Protein AF-F1LEY0-F1 (afdb_monomer_lite)

Structure (mmCIF, N/CA/C/O backbone):
data_AF-F1LEY0-F1
#
_entry.id   AF-F1LEY0-F1
#
loop_
_atom_site.group_PDB
_atom_site.id
_atom_site.type_symbol
_atom_site.label_atom_id
_atom_site.label_alt_id
_atom_site.label_comp_id
_atom_site.label_asym_id
_atom_site.label_entity_id
_atom_site.label_seq_id
_atom_site.pdbx_PDB_ins_code
_atom_site.Cartn_x
_atom_site.Cartn_y
_atom_site.Cartn_z
_atom_site.occupancy
_atom_site.B_iso_or_equiv
_atom_site.auth_seq_id
_atom_site.auth_comp_id
_atom_site.auth_asym_id
_atom_site.auth_atom_id
_atom_site.pdbx_PDB_model_num
ATOM 1 N N . MET A 1 1 ? -11.808 3.894 -18.380 1.00 56.34 1 MET A N 1
ATOM 2 C CA . MET A 1 1 ? -11.807 4.168 -16.929 1.00 56.34 1 MET A CA 1
ATOM 3 C C . MET A 1 1 ? -10.361 4.374 -16.513 1.00 56.34 1 MET A C 1
ATOM 5 O O . MET A 1 1 ? -9.537 3.644 -17.050 1.00 56.34 1 MET A O 1
ATOM 9 N N . PRO A 1 2 ? -10.050 5.350 -15.644 1.00 70.81 2 PRO A N 1
ATOM 10 C CA . PRO A 1 2 ? -8.670 5.686 -15.261 1.00 70.81 2 PRO A CA 1
ATOM 11 C C . PRO A 1 2 ? -7.877 4.495 -14.696 1.00 70.81 2 PRO A C 1
ATOM 13 O O . PRO A 1 2 ? -6.674 4.422 -14.877 1.00 70.81 2 PRO A O 1
ATOM 16 N N . SER A 1 3 ? -8.557 3.496 -14.124 1.00 76.06 3 SER A N 1
ATOM 17 C CA . SER A 1 3 ? -7.942 2.286 -13.556 1.00 76.06 3 SER A CA 1
ATOM 18 C C . SER A 1 3 ? -7.203 1.370 -14.541 1.00 76.06 3 SER A C 1
ATOM 20 O O . SER A 1 3 ? -6.528 0.461 -14.093 1.00 76.06 3 SER A O 1
ATOM 22 N N . PHE A 1 4 ? -7.368 1.541 -15.857 1.00 83.62 4 PHE A N 1
ATOM 23 C CA . PHE A 1 4 ? -6.616 0.779 -16.873 1.00 83.62 4 PHE A CA 1
ATOM 24 C C . PHE A 1 4 ? -5.612 1.652 -17.632 1.00 83.62 4 PHE A C 1
ATOM 26 O O . PHE A 1 4 ? -4.947 1.176 -18.551 1.00 83.62 4 PHE A O 1
ATOM 33 N N . ASP A 1 5 ? -5.544 2.944 -17.308 1.00 88.25 5 ASP A N 1
ATOM 34 C CA . ASP A 1 5 ? -4.558 3.840 -17.889 1.00 88.25 5 ASP A CA 1
ATOM 35 C C . ASP A 1 5 ? -3.333 3.885 -16.980 1.00 88.25 5 ASP A C 1
ATOM 37 O O . ASP A 1 5 ? -3.289 4.641 -16.014 1.00 88.25 5 ASP A O 1
ATOM 41 N N . VAL A 1 6 ? -2.305 3.113 -17.333 1.00 85.75 6 VAL A N 1
ATOM 42 C CA . VAL A 1 6 ? -1.018 3.100 -16.614 1.00 85.75 6 VAL A CA 1
ATOM 43 C C . VAL A 1 6 ? -0.318 4.467 -16.610 1.00 85.75 6 VAL A C 1
ATOM 45 O O . VAL A 1 6 ? 0.665 4.670 -15.899 1.00 85.75 6 VAL A O 1
ATOM 48 N N . ASN A 1 7 ? -0.797 5.441 -17.395 1.00 90.44 7 ASN A N 1
ATOM 49 C CA . ASN A 1 7 ? -0.306 6.812 -17.319 1.00 90.44 7 ASN A CA 1
ATOM 50 C C . ASN A 1 7 ? -0.860 7.606 -16.145 1.00 90.44 7 ASN A C 1
ATOM 52 O O . ASN A 1 7 ? -0.236 8.608 -15.779 1.00 90.44 7 ASN A O 1
ATOM 56 N N . ASP A 1 8 ? -1.982 7.176 -15.580 1.00 91.62 8 ASP A N 1
ATOM 57 C CA . ASP A 1 8 ? -2.607 7.786 -14.421 1.00 91.62 8 ASP A CA 1
ATOM 58 C C . ASP A 1 8 ? -2.076 7.151 -13.137 1.00 91.62 8 ASP A C 1
ATOM 60 O O . ASP A 1 8 ? -2.451 6.044 -12.766 1.00 91.62 8 ASP A O 1
ATOM 64 N N . LEU A 1 9 ? -1.203 7.872 -12.439 1.00 91.00 9 LEU A N 1
ATOM 65 C CA . LEU A 1 9 ? -0.613 7.391 -11.190 1.00 91.00 9 LEU A CA 1
ATOM 66 C C . LEU A 1 9 ? -1.385 7.813 -9.936 1.00 91.00 9 LEU A C 1
ATOM 68 O O . LEU A 1 9 ? -0.959 7.460 -8.837 1.00 91.00 9 LEU A O 1
ATOM 72 N N . ASN A 1 10 ? -2.437 8.632 -10.059 1.00 92.75 10 ASN A N 1
ATOM 73 C CA . ASN A 1 10 ? -2.987 9.331 -8.894 1.00 92.75 10 ASN A CA 1
ATOM 74 C C . ASN A 1 10 ? -4.512 9.308 -8.804 1.00 92.75 10 ASN A C 1
ATOM 76 O O . ASN A 1 10 ? -5.011 9.191 -7.696 1.00 92.75 10 ASN A O 1
ATOM 80 N N . SER A 1 11 ? -5.275 9.389 -9.898 1.00 93.25 11 SER A N 1
ATOM 81 C CA . SER A 1 11 ? -6.707 9.726 -9.775 1.00 93.25 11 SER A CA 1
ATOM 82 C C . SER A 1 11 ? -7.521 8.676 -9.010 1.00 93.25 11 SER A C 1
ATOM 84 O O . SER A 1 11 ? -8.464 9.024 -8.299 1.00 93.25 11 SER A O 1
ATOM 86 N N . VAL A 1 12 ? -7.170 7.392 -9.147 1.00 90.31 12 VAL A N 1
ATOM 87 C CA . VAL A 1 12 ? -7.802 6.304 -8.377 1.00 90.31 12 VAL A CA 1
ATOM 88 C C . VAL A 1 12 ? -7.428 6.405 -6.899 1.00 90.31 12 VAL A C 1
ATOM 90 O O . VAL A 1 12 ? -8.304 6.339 -6.039 1.00 90.31 12 VAL A O 1
ATOM 93 N N . ASP A 1 13 ? -6.149 6.626 -6.613 1.00 93.81 13 ASP A N 1
ATOM 94 C CA . ASP A 1 13 ? -5.632 6.738 -5.251 1.00 93.81 13 ASP A CA 1
ATOM 95 C C . ASP A 1 13 ? -6.213 7.980 -4.548 1.00 93.81 13 ASP A C 1
ATOM 97 O O . ASP A 1 13 ? -6.671 7.886 -3.412 1.00 93.81 13 ASP A O 1
ATOM 101 N N . ASP A 1 14 ? -6.317 9.114 -5.244 1.00 94.69 14 ASP A N 1
ATOM 102 C CA . ASP A 1 14 ? -6.914 10.359 -4.746 1.00 94.69 14 ASP A CA 1
ATOM 103 C C . ASP A 1 14 ? -8.399 10.186 -4.398 1.00 94.69 14 ASP A C 1
ATOM 105 O O . ASP A 1 14 ? -8.874 10.696 -3.380 1.00 94.69 14 ASP A O 1
ATOM 109 N N . MET A 1 15 ? -9.139 9.421 -5.206 1.00 93.69 15 MET A N 1
ATOM 110 C CA . MET A 1 15 ? -10.531 9.078 -4.910 1.00 93.69 15 MET A CA 1
ATOM 111 C C . MET A 1 15 ? -10.637 8.250 -3.624 1.00 93.69 15 MET A C 1
ATOM 113 O O . MET A 1 15 ? -11.548 8.485 -2.831 1.00 93.69 15 MET A O 1
ATOM 117 N N . ILE A 1 16 ? -9.716 7.312 -3.392 1.00 94.69 16 ILE A N 1
ATOM 118 C CA . ILE A 1 16 ? -9.689 6.512 -2.161 1.00 94.69 16 ILE A CA 1
ATOM 119 C C . ILE A 1 16 ? -9.380 7.404 -0.959 1.00 94.69 16 ILE A C 1
ATOM 121 O O . ILE A 1 16 ? -10.114 7.359 0.026 1.00 94.69 16 ILE A O 1
ATOM 125 N N . ILE A 1 17 ? -8.357 8.261 -1.046 1.00 94.25 17 ILE A N 1
ATOM 126 C CA . ILE A 1 17 ? -7.994 9.214 0.018 1.00 94.25 17 ILE A CA 1
ATOM 127 C C . ILE A 1 17 ? -9.188 10.092 0.398 1.00 94.25 17 ILE A C 1
ATOM 129 O O . ILE A 1 17 ? -9.424 10.330 1.582 1.00 94.25 17 ILE A O 1
ATOM 133 N N . GLY A 1 18 ? -9.956 10.541 -0.598 1.00 95.75 18 GLY A N 1
ATOM 134 C CA . GLY A 1 18 ? -11.133 11.382 -0.394 1.00 95.75 18 GLY A CA 1
ATOM 135 C C . GLY A 1 18 ? -12.233 10.747 0.463 1.00 95.75 18 GLY A C 1
ATOM 136 O O . GLY A 1 18 ? -13.057 11.486 0.991 1.00 95.75 18 GLY A O 1
ATOM 137 N N . HIS A 1 19 ? -12.236 9.419 0.630 1.00 95.06 19 HIS A N 1
ATOM 138 C CA . HIS A 1 19 ? -13.266 8.691 1.380 1.00 95.06 19 HIS A CA 1
ATOM 139 C C . HIS A 1 19 ? -12.711 7.904 2.577 1.00 95.06 19 HIS A C 1
ATOM 141 O O . HIS A 1 19 ? -13.397 7.762 3.586 1.00 95.06 19 HIS A O 1
ATOM 147 N N . ILE A 1 20 ? -11.472 7.402 2.512 1.00 94.94 20 ILE A N 1
ATOM 148 C CA . ILE A 1 20 ? -10.958 6.412 3.472 1.00 94.94 20 ILE A CA 1
ATOM 149 C C . ILE A 1 20 ? -10.961 6.912 4.920 1.00 94.94 20 ILE A C 1
ATOM 151 O O . ILE A 1 20 ? -11.286 6.153 5.825 1.00 94.94 20 ILE A O 1
ATOM 155 N N . PHE A 1 21 ? -10.655 8.189 5.156 1.00 93.75 21 PHE A N 1
ATOM 156 C CA . PHE A 1 21 ? -10.637 8.751 6.508 1.00 93.75 21 PHE A CA 1
ATOM 157 C C . PHE A 1 21 ? -12.041 8.931 7.097 1.00 93.75 21 PHE A C 1
ATOM 159 O O . PHE A 1 21 ? -12.217 8.776 8.305 1.00 93.75 21 PHE A O 1
ATOM 166 N N . GLU A 1 22 ? -13.041 9.221 6.260 1.00 94.75 22 GLU A N 1
ATOM 167 C CA . GLU A 1 22 ? -14.439 9.237 6.694 1.00 94.75 22 GLU A CA 1
ATOM 168 C C . GLU A 1 22 ? -14.886 7.817 7.047 1.00 94.75 22 GLU A C 1
ATOM 170 O O . GLU A 1 22 ? -15.393 7.599 8.146 1.00 94.75 22 GLU A O 1
ATOM 175 N N . GLU A 1 23 ? -14.620 6.839 6.180 1.00 94.38 23 GLU A N 1
ATOM 176 C CA . GLU A 1 23 ? -14.994 5.439 6.406 1.00 94.38 23 GLU A CA 1
ATOM 177 C C . GLU A 1 23 ? -14.320 4.843 7.650 1.00 94.38 23 GLU A C 1
ATOM 179 O O . GLU A 1 23 ? -14.974 4.172 8.447 1.00 94.38 23 GLU A O 1
ATOM 184 N N . LEU A 1 24 ? -13.042 5.157 7.894 1.00 92.81 24 LEU A N 1
ATOM 185 C CA . LEU A 1 24 ? -12.323 4.738 9.104 1.00 92.81 24 LEU A CA 1
ATOM 186 C C . LEU A 1 24 ? -12.917 5.317 10.398 1.00 92.81 24 LEU A C 1
ATOM 188 O O . LEU A 1 24 ? -12.712 4.743 11.464 1.00 92.81 24 LEU A O 1
ATOM 192 N N . SER A 1 25 ? -13.651 6.432 10.329 1.00 91.31 25 SER A N 1
ATOM 193 C CA . SER A 1 25 ? -14.340 7.011 11.492 1.00 91.31 25 SER A CA 1
ATOM 194 C C . SER A 1 25 ? -15.684 6.342 11.805 1.00 91.31 25 SER A C 1
ATOM 196 O O . SER A 1 25 ? -16.266 6.572 12.871 1.00 91.31 25 SER A O 1
ATOM 198 N N . ARG A 1 26 ? -16.190 5.515 10.885 1.00 91.12 26 ARG A N 1
ATOM 199 C CA . ARG A 1 26 ? -17.438 4.770 11.041 1.00 91.12 26 ARG A CA 1
ATOM 200 C C . ARG A 1 26 ? -17.164 3.403 11.662 1.00 91.12 26 ARG A C 1
ATOM 202 O O . ARG A 1 26 ? -16.091 2.835 11.510 1.00 91.12 26 ARG A O 1
ATOM 209 N N . SER A 1 27 ? -18.166 2.859 12.344 1.00 88.06 27 SER A N 1
ATOM 210 C CA . SER A 1 27 ? -18.118 1.538 12.991 1.00 88.06 27 SER A CA 1
ATOM 211 C C . SER A 1 27 ? -19.153 0.558 12.427 1.00 88.06 27 SER A C 1
ATOM 213 O O . SER A 1 27 ? -19.502 -0.432 13.069 1.00 88.06 27 SER A O 1
ATOM 215 N N . ASP A 1 28 ? -19.679 0.843 11.233 1.00 93.44 28 ASP A N 1
ATOM 216 C CA . ASP A 1 28 ? -20.704 0.047 10.555 1.00 93.44 28 ASP A CA 1
ATOM 217 C C . ASP A 1 28 ? -20.136 -1.008 9.592 1.00 93.44 28 ASP A C 1
ATOM 219 O O . ASP A 1 28 ? -20.899 -1.779 9.009 1.00 93.44 28 ASP A O 1
ATOM 223 N N . TRP A 1 29 ? -18.810 -1.098 9.470 1.00 93.69 29 TRP A N 1
ATOM 224 C CA . TRP A 1 29 ? -18.120 -2.146 8.725 1.00 93.69 29 TRP A CA 1
ATOM 225 C C . TRP A 1 29 ? -17.497 -3.194 9.656 1.00 93.69 29 TRP A C 1
ATOM 227 O O . TRP A 1 29 ? -17.049 -2.914 10.765 1.00 93.69 29 TRP A O 1
ATOM 237 N N . ASN A 1 30 ? -17.445 -4.440 9.180 1.00 92.81 30 ASN A N 1
ATOM 238 C CA . ASN A 1 30 ? -16.611 -5.490 9.779 1.00 92.81 30 ASN A CA 1
ATOM 239 C C . ASN A 1 30 ? -15.292 -5.678 9.022 1.00 92.81 30 ASN A C 1
ATOM 241 O O . ASN A 1 30 ? -14.321 -6.166 9.593 1.00 92.81 30 ASN A O 1
ATOM 245 N N . VAL A 1 31 ? -15.274 -5.304 7.740 1.00 94.00 31 VAL A N 1
ATOM 246 C CA . VAL A 1 31 ? -14.108 -5.332 6.857 1.00 94.00 31 VAL A CA 1
ATOM 247 C C . VAL A 1 31 ? -14.195 -4.117 5.936 1.00 94.00 31 VAL A C 1
ATOM 249 O O . VAL A 1 31 ? -15.222 -3.918 5.289 1.00 94.00 31 VAL A O 1
ATOM 252 N N . LEU A 1 32 ? -13.115 -3.343 5.862 1.00 94.62 32 LEU A N 1
ATOM 253 C CA . LEU A 1 32 ? -12.932 -2.240 4.921 1.00 94.62 32 LEU A CA 1
ATOM 254 C C . LEU A 1 32 ? -11.729 -2.569 4.026 1.00 94.62 32 LEU A C 1
ATOM 256 O O . LEU A 1 32 ? -10.666 -2.918 4.536 1.00 94.62 32 LEU A O 1
ATOM 260 N N . ILE A 1 33 ? -11.900 -2.490 2.704 1.00 95.81 33 ILE A N 1
ATOM 261 C CA . ILE A 1 33 ? -10.845 -2.778 1.720 1.00 95.81 33 ILE A CA 1
ATOM 262 C C . ILE A 1 33 ? -10.611 -1.527 0.878 1.00 95.81 33 ILE A C 1
ATOM 264 O O . ILE A 1 33 ? -11.534 -1.028 0.237 1.00 95.81 33 ILE A O 1
ATOM 268 N N . ALA A 1 34 ? -9.366 -1.059 0.857 1.00 95.38 34 ALA A N 1
ATOM 269 C CA . ALA A 1 34 ? -8.893 0.012 -0.009 1.00 95.38 34 ALA A CA 1
ATOM 270 C C . ALA A 1 34 ? -7.785 -0.540 -0.912 1.00 95.38 34 ALA A C 1
ATOM 272 O O . ALA A 1 34 ? -6.809 -1.101 -0.417 1.00 95.38 34 ALA A O 1
ATOM 273 N N . HIS A 1 35 ? -7.951 -0.410 -2.227 1.00 94.88 35 HIS A N 1
ATOM 274 C CA . HIS A 1 35 ? -7.042 -0.982 -3.220 1.00 94.88 35 HIS A CA 1
ATOM 275 C C . HIS A 1 35 ? -6.443 0.133 -4.079 1.00 94.88 35 HIS A C 1
ATOM 277 O O . HIS A 1 35 ? -7.142 0.729 -4.895 1.00 94.88 35 HIS A O 1
ATOM 283 N N . PHE A 1 36 ? -5.164 0.425 -3.853 1.00 94.50 36 PHE A N 1
ATOM 284 C CA . PHE A 1 36 ? -4.416 1.489 -4.522 1.00 94.50 36 PHE A CA 1
ATOM 285 C C . PHE A 1 36 ? -3.751 0.953 -5.793 1.00 94.50 36 PHE A C 1
ATOM 287 O O . PHE A 1 36 ? -3.196 -0.141 -5.770 1.00 94.50 36 PHE A O 1
ATOM 294 N N . LEU A 1 37 ? -3.769 1.734 -6.875 1.00 93.69 37 LEU A N 1
ATOM 295 C CA . LEU A 1 37 ? -3.210 1.344 -8.180 1.00 93.69 37 LEU A CA 1
ATOM 296 C C . LEU A 1 37 ? -1.952 2.131 -8.557 1.00 93.69 37 LEU A C 1
ATOM 298 O O . LEU A 1 37 ? -1.197 1.709 -9.431 1.00 93.69 37 LEU A O 1
ATOM 302 N N . GLY A 1 38 ? -1.684 3.271 -7.912 1.00 93.12 38 GLY A N 1
ATOM 303 C CA . GLY A 1 38 ? -0.611 4.171 -8.339 1.00 93.12 38 GLY A CA 1
ATOM 304 C C . GLY A 1 38 ? 0.794 3.557 -8.298 1.00 93.12 38 GLY A C 1
ATOM 305 O O . GLY A 1 38 ? 1.654 3.968 -9.074 1.00 93.12 38 GLY A O 1
ATOM 306 N N . VAL A 1 39 ? 1.040 2.581 -7.416 1.00 95.06 39 VAL A N 1
ATOM 307 C CA . VAL A 1 39 ? 2.318 1.844 -7.352 1.00 95.06 39 VAL A CA 1
ATOM 308 C C . VAL A 1 39 ? 2.461 0.896 -8.543 1.00 95.06 39 VAL A C 1
ATOM 310 O O . VAL A 1 39 ? 3.482 0.945 -9.224 1.00 95.06 39 VAL A O 1
ATOM 313 N N . ASP A 1 40 ? 1.432 0.100 -8.839 1.00 93.69 40 ASP A N 1
ATOM 314 C CA . ASP A 1 40 ? 1.418 -0.814 -9.987 1.00 93.69 40 ASP A CA 1
ATOM 315 C C . ASP A 1 40 ? 1.602 -0.058 -11.312 1.00 93.69 40 ASP A C 1
ATOM 317 O O . ASP A 1 40 ? 2.540 -0.309 -12.073 1.00 93.69 40 ASP A O 1
ATOM 321 N N . HIS A 1 41 ? 0.793 0.983 -11.525 1.00 94.44 41 HIS A N 1
ATOM 322 C CA . HIS A 1 41 ? 0.888 1.821 -12.717 1.00 94.44 41 HIS A CA 1
ATOM 323 C C . HIS A 1 41 ? 2.273 2.475 -12.857 1.00 94.44 41 HIS A C 1
ATOM 325 O O . HIS A 1 41 ? 2.809 2.579 -13.963 1.00 94.44 41 HIS A O 1
ATOM 331 N N . CYS A 1 42 ? 2.892 2.894 -11.744 1.00 94.50 42 CYS A N 1
ATOM 332 C CA . CYS A 1 42 ? 4.250 3.436 -11.762 1.00 94.50 42 CYS A CA 1
ATOM 333 C C . CYS A 1 42 ? 5.272 2.373 -12.178 1.00 94.50 42 CYS A C 1
ATOM 335 O O . CYS A 1 42 ? 6.192 2.676 -12.940 1.00 94.50 42 CYS A O 1
ATOM 337 N N . GLY A 1 43 ? 5.091 1.137 -11.711 1.00 94.62 43 GLY A N 1
ATOM 338 C CA . GLY A 1 43 ? 5.878 -0.024 -12.103 1.00 94.6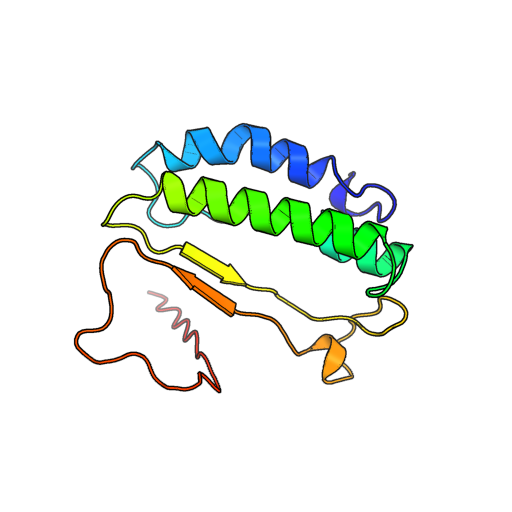2 43 GLY A CA 1
ATOM 339 C C . GLY A 1 43 ? 5.840 -0.264 -13.605 1.00 94.62 43 GLY A C 1
ATOM 340 O O . GLY A 1 43 ? 6.884 -0.237 -14.251 1.00 94.62 43 GLY A O 1
ATOM 341 N N . HIS A 1 44 ? 4.644 -0.387 -14.177 1.00 93.81 44 HIS A N 1
ATOM 342 C CA . HIS A 1 44 ? 4.458 -0.560 -15.620 1.00 93.81 44 HIS A CA 1
ATOM 343 C C . HIS A 1 44 ? 5.031 0.592 -16.453 1.00 93.81 44 HIS A C 1
ATOM 345 O O . HIS A 1 44 ? 5.593 0.377 -17.527 1.00 93.81 44 HIS A O 1
ATOM 351 N N . LYS A 1 45 ? 4.865 1.835 -15.988 1.00 94.06 45 LYS A N 1
ATOM 352 C CA . LYS A 1 45 ? 5.242 3.025 -16.758 1.00 94.06 45 LYS A CA 1
ATOM 353 C C . LYS A 1 45 ? 6.733 3.338 -16.709 1.00 94.06 45 LYS A C 1
ATOM 355 O O . LYS A 1 45 ? 7.300 3.748 -17.722 1.00 94.06 45 LYS A O 1
ATOM 360 N N . TYR A 1 46 ? 7.339 3.225 -15.532 1.00 94.75 46 TYR A N 1
ATOM 361 C CA . TYR A 1 46 ? 8.695 3.708 -15.267 1.00 94.75 46 TYR A CA 1
ATOM 362 C C . TYR A 1 46 ? 9.664 2.616 -14.801 1.00 94.75 46 TYR A C 1
ATOM 364 O O . TYR A 1 46 ? 10.876 2.807 -14.900 1.00 94.75 46 TYR A O 1
ATOM 372 N N . GLY A 1 47 ? 9.154 1.490 -14.306 1.00 93.94 47 GLY A N 1
ATOM 373 C CA . GLY A 1 47 ? 9.932 0.451 -13.640 1.00 93.94 47 GLY A CA 1
ATOM 374 C C . GLY A 1 47 ? 10.133 0.714 -12.137 1.00 93.94 47 GLY A C 1
ATOM 375 O O . GLY A 1 47 ? 10.033 1.855 -11.668 1.00 93.94 47 GLY A O 1
ATOM 376 N N . PRO A 1 48 ? 10.460 -0.333 -11.357 1.00 90.81 48 PRO A N 1
ATOM 377 C CA . PRO A 1 48 ? 10.543 -0.264 -9.894 1.00 90.81 48 PRO A CA 1
ATOM 378 C C . PRO A 1 48 ? 11.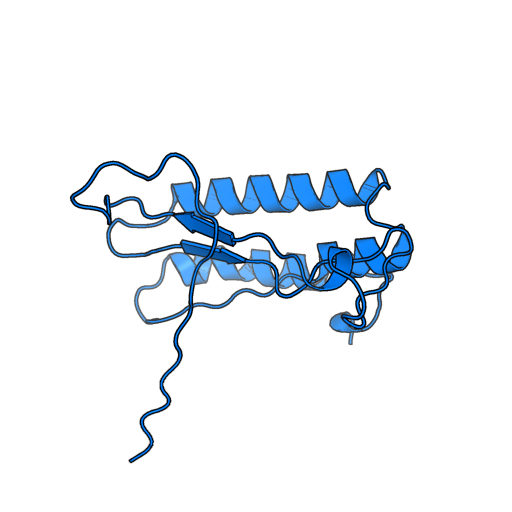700 0.598 -9.365 1.00 90.81 48 PRO A C 1
ATOM 380 O O . PRO A 1 48 ? 11.653 1.063 -8.231 1.00 90.81 48 PRO A O 1
ATOM 383 N N . ASN A 1 49 ? 12.736 0.842 -10.173 1.00 93.12 49 ASN A N 1
ATOM 384 C CA . ASN A 1 49 ? 13.933 1.584 -9.756 1.00 93.12 49 ASN A CA 1
ATOM 385 C C . ASN A 1 49 ? 13.893 3.083 -10.112 1.00 93.12 49 ASN A C 1
ATOM 387 O O . ASN A 1 49 ? 14.894 3.782 -9.958 1.00 93.12 49 ASN A O 1
ATOM 391 N N . HIS A 1 50 ? 12.767 3.585 -10.625 1.00 96.19 50 HIS A N 1
ATOM 392 C CA . HIS A 1 50 ? 12.622 4.985 -11.020 1.00 96.19 50 HIS A CA 1
ATOM 393 C C . HIS A 1 50 ? 12.300 5.897 -9.821 1.00 96.19 50 HIS A C 1
ATOM 395 O O . HIS A 1 50 ? 11.629 5.482 -8.879 1.00 96.19 50 HIS A O 1
ATOM 401 N N . GLU A 1 51 ? 12.704 7.171 -9.868 1.00 97.06 51 GLU A N 1
ATOM 402 C CA . GLU A 1 51 ? 12.451 8.141 -8.782 1.00 97.06 51 GLU A CA 1
ATOM 403 C C . GLU A 1 51 ? 10.951 8.324 -8.479 1.00 97.06 51 GLU A C 1
ATOM 405 O O . GLU A 1 51 ? 10.558 8.484 -7.324 1.00 97.06 51 GLU A O 1
ATOM 410 N N . GLU A 1 52 ? 10.095 8.220 -9.501 1.00 95.31 52 GLU A N 1
ATOM 411 C CA . GLU A 1 52 ? 8.634 8.222 -9.315 1.00 95.31 52 GLU A CA 1
ATOM 412 C C . GLU A 1 52 ? 8.142 7.047 -8.462 1.00 95.31 52 GLU A C 1
ATOM 414 O O . GLU A 1 52 ? 7.227 7.240 -7.664 1.00 95.31 52 GLU A O 1
ATOM 419 N N . MET A 1 53 ? 8.768 5.866 -8.552 1.00 94.88 53 MET A N 1
ATOM 420 C CA . MET A 1 53 ? 8.413 4.733 -7.692 1.00 94.88 53 MET A CA 1
ATOM 421 C C . MET A 1 53 ? 8.719 5.067 -6.233 1.00 94.88 53 MET A C 1
ATOM 423 O O . MET A 1 53 ? 7.862 4.904 -5.368 1.00 94.88 53 MET A O 1
ATOM 427 N N . ALA A 1 54 ? 9.900 5.628 -5.961 1.00 92.81 54 ALA A N 1
ATOM 428 C CA . ALA A 1 54 ? 10.261 6.076 -4.618 1.00 92.81 54 ALA A CA 1
ATOM 429 C C . ALA A 1 54 ? 9.276 7.132 -4.086 1.00 92.81 54 ALA A C 1
ATOM 431 O O . ALA A 1 54 ? 8.850 7.056 -2.934 1.00 92.81 54 ALA A O 1
ATOM 432 N N . ARG A 1 55 ? 8.851 8.078 -4.933 1.00 96.25 55 ARG A N 1
ATOM 433 C CA . ARG A 1 55 ? 7.846 9.090 -4.576 1.00 96.25 55 ARG A CA 1
ATOM 434 C C . ARG A 1 55 ? 6.482 8.467 -4.257 1.00 96.25 55 ARG A C 1
ATOM 436 O O . ARG A 1 55 ? 5.845 8.882 -3.291 1.00 96.25 55 ARG A O 1
ATOM 443 N N . ARG A 1 56 ? 6.023 7.486 -5.045 1.00 92.06 56 ARG A N 1
ATOM 444 C CA . ARG A 1 56 ? 4.754 6.776 -4.796 1.00 92.06 56 ARG A CA 1
ATOM 445 C C . ARG A 1 56 ? 4.816 5.933 -3.523 1.00 92.06 56 ARG A C 1
ATOM 447 O O . ARG A 1 56 ? 3.867 5.961 -2.747 1.00 92.06 56 ARG A O 1
ATOM 454 N N . LEU A 1 57 ? 5.926 5.243 -3.269 1.00 94.19 57 LEU A N 1
ATOM 455 C CA . LEU A 1 57 ? 6.117 4.463 -2.044 1.00 94.19 57 LEU A CA 1
ATOM 456 C C . LEU A 1 57 ? 6.154 5.354 -0.796 1.00 94.19 57 LEU A C 1
ATOM 458 O O . LEU A 1 57 ? 5.513 5.014 0.191 1.00 94.19 57 LEU A O 1
ATOM 462 N N . ALA A 1 58 ? 6.818 6.513 -0.853 1.00 94.56 58 ALA A N 1
ATOM 463 C CA . ALA A 1 58 ? 6.801 7.488 0.241 1.00 94.56 58 ALA A CA 1
ATOM 464 C C . ALA A 1 58 ? 5.382 8.008 0.529 1.00 94.56 58 ALA A C 1
ATOM 466 O O . ALA A 1 58 ? 4.977 8.110 1.680 1.00 94.56 58 ALA A O 1
ATOM 467 N N . PHE A 1 59 ? 4.594 8.265 -0.519 1.00 93.25 59 PHE A N 1
ATOM 468 C CA . PHE A 1 59 ? 3.187 8.636 -0.369 1.00 93.25 59 PHE A CA 1
ATOM 469 C C . PHE A 1 59 ? 2.358 7.538 0.336 1.00 93.25 59 PHE A C 1
ATOM 471 O O . PHE A 1 59 ? 1.538 7.847 1.201 1.00 93.25 59 PHE A O 1
ATOM 478 N N . ILE A 1 60 ? 2.572 6.259 -0.003 1.00 94.88 60 ILE A N 1
ATOM 479 C CA . ILE A 1 60 ? 1.903 5.133 0.671 1.00 94.88 60 ILE A CA 1
ATOM 480 C C . ILE A 1 60 ? 2.368 5.000 2.128 1.00 94.88 60 ILE A C 1
ATOM 482 O O . ILE A 1 60 ? 1.537 4.754 2.999 1.00 94.88 60 ILE A O 1
ATOM 486 N N . ASP A 1 61 ? 3.656 5.199 2.413 1.00 95.25 61 ASP A N 1
ATOM 487 C CA . ASP A 1 61 ? 4.202 5.184 3.778 1.00 95.25 61 ASP A CA 1
ATOM 488 C C . ASP A 1 61 ? 3.552 6.261 4.666 1.00 95.25 61 ASP A C 1
ATOM 490 O O . ASP A 1 61 ? 3.035 5.949 5.742 1.00 95.25 61 ASP A O 1
ATOM 494 N N . ASP A 1 62 ? 3.450 7.499 4.168 1.00 95.69 62 ASP A N 1
ATOM 495 C CA . ASP A 1 62 ? 2.762 8.601 4.854 1.00 95.69 62 ASP A CA 1
ATOM 496 C C . ASP A 1 62 ? 1.278 8.282 5.103 1.00 95.69 62 ASP A C 1
ATOM 498 O O . ASP A 1 62 ? 0.741 8.542 6.184 1.00 95.69 62 ASP A O 1
ATOM 502 N N . LEU A 1 63 ? 0.596 7.686 4.119 1.00 94.94 63 LEU A N 1
ATOM 503 C CA . LEU A 1 63 ? -0.792 7.256 4.270 1.00 94.94 63 LEU A CA 1
ATOM 504 C C . LEU A 1 63 ? -0.938 6.189 5.361 1.00 94.94 63 LEU A C 1
ATOM 506 O O . LEU A 1 63 ? -1.825 6.308 6.208 1.00 94.94 63 LEU A O 1
ATOM 510 N N . ILE A 1 64 ? -0.086 5.160 5.358 1.00 95.56 64 ILE A N 1
ATOM 511 C CA . ILE A 1 64 ? -0.098 4.106 6.379 1.00 95.56 64 ILE A CA 1
ATOM 512 C C . ILE A 1 64 ? 0.133 4.728 7.755 1.00 95.56 64 ILE A C 1
ATOM 514 O O . ILE A 1 64 ? -0.621 4.426 8.679 1.00 95.56 64 ILE A O 1
ATOM 518 N N . SER A 1 65 ? 1.105 5.634 7.885 1.00 95.75 65 SER A N 1
ATOM 519 C CA . SER A 1 65 ? 1.371 6.373 9.123 1.00 95.75 65 SER A CA 1
ATOM 520 C C . SER A 1 65 ? 0.102 7.061 9.641 1.00 95.75 65 SER A C 1
ATOM 522 O O . SER A 1 65 ? -0.365 6.753 10.741 1.00 95.75 65 SER A O 1
ATOM 524 N N . ASN A 1 66 ? -0.550 7.869 8.799 1.00 95.31 66 ASN A N 1
ATOM 525 C CA . ASN A 1 66 ? -1.788 8.576 9.140 1.00 95.31 66 ASN A CA 1
ATOM 526 C C . ASN A 1 66 ? -2.925 7.623 9.541 1.00 95.31 66 ASN A C 1
ATOM 528 O O . ASN A 1 66 ? -3.644 7.881 10.506 1.00 95.31 66 ASN A O 1
ATOM 532 N N . VAL A 1 67 ? -3.087 6.502 8.832 1.00 95.44 67 VAL A N 1
ATOM 533 C CA . VAL A 1 67 ? -4.086 5.483 9.183 1.00 95.44 67 VAL A CA 1
ATOM 534 C C . VAL A 1 67 ? -3.773 4.894 10.557 1.00 95.44 67 VAL A C 1
ATOM 536 O O . VAL A 1 67 ? -4.652 4.842 11.415 1.00 95.44 67 VAL A O 1
ATOM 539 N N . THR A 1 68 ? -2.523 4.503 10.823 1.00 94.00 68 THR A N 1
ATOM 540 C CA . THR A 1 68 ? -2.141 3.933 12.126 1.00 94.00 68 THR A CA 1
ATOM 541 C C . THR A 1 68 ? -2.338 4.901 13.290 1.00 94.00 68 THR A C 1
ATOM 543 O O . THR A 1 68 ? -2.593 4.458 14.413 1.00 94.00 68 THR A O 1
ATOM 546 N N . GLU A 1 69 ? -2.278 6.211 13.040 1.00 94.19 69 GLU A N 1
ATOM 547 C CA . GLU A 1 69 ? -2.549 7.231 14.048 1.00 94.19 69 GLU A CA 1
ATOM 548 C C . GLU A 1 69 ? -4.019 7.259 14.485 1.00 94.19 69 GLU A C 1
ATOM 550 O O . GLU A 1 69 ? -4.288 7.417 15.679 1.00 94.19 69 GLU A O 1
ATOM 555 N N . ILE A 1 70 ? -4.955 7.039 13.561 1.00 92.56 70 ILE A N 1
ATOM 556 C CA . ILE A 1 70 ? -6.398 7.141 13.832 1.00 92.56 70 ILE A CA 1
ATOM 557 C C . ILE A 1 70 ? -7.078 5.811 14.165 1.00 92.56 70 ILE A C 1
ATOM 559 O O . ILE A 1 70 ? -8.194 5.823 14.680 1.00 92.56 70 ILE A O 1
ATOM 563 N N . LEU A 1 71 ? -6.428 4.676 13.892 1.00 91.56 71 LEU A N 1
ATOM 564 C CA . LEU A 1 71 ? -6.975 3.358 14.218 1.00 91.56 71 LEU A CA 1
ATOM 565 C C . LEU A 1 71 ? -7.266 3.215 15.715 1.00 91.56 71 LEU A C 1
ATOM 567 O O . LEU A 1 71 ? -6.455 3.598 16.566 1.00 91.56 71 LEU A O 1
ATOM 571 N N . ASP A 1 72 ? -8.403 2.593 16.020 1.00 90.75 72 ASP A N 1
ATOM 572 C CA . ASP A 1 72 ? -8.796 2.243 17.380 1.00 90.75 72 ASP A CA 1
ATOM 573 C C . ASP A 1 72 ? -8.079 0.975 17.896 1.00 90.75 72 ASP A C 1
ATOM 575 O O . ASP A 1 72 ? -7.261 0.347 17.221 1.00 90.75 72 ASP A O 1
ATOM 579 N N . GLU A 1 73 ? -8.369 0.586 19.139 1.00 91.44 73 GLU A N 1
ATOM 580 C CA . GLU A 1 73 ? -7.799 -0.621 19.755 1.00 91.44 73 GLU A CA 1
ATOM 581 C C . GLU A 1 73 ? -8.486 -1.932 19.338 1.00 91.44 73 GLU A C 1
ATOM 583 O O . GLU A 1 73 ? -8.053 -3.013 19.755 1.00 91.44 73 GLU A O 1
ATOM 588 N N . GLN A 1 74 ? -9.576 -1.856 18.574 1.00 90.25 74 GLN A N 1
ATOM 589 C CA . GLN A 1 74 ? -10.405 -2.997 18.180 1.00 90.25 74 GLN A CA 1
ATOM 590 C C . GLN A 1 74 ? -10.208 -3.385 16.709 1.00 90.25 74 GLN A C 1
ATOM 592 O O . GLN A 1 74 ? -10.678 -4.445 16.295 1.00 90.25 74 GLN A O 1
ATOM 597 N N . THR A 1 75 ? -9.458 -2.581 15.961 1.00 92.12 75 THR A N 1
ATOM 598 C CA . THR A 1 75 ? -9.181 -2.754 14.539 1.00 92.12 75 THR A CA 1
ATOM 599 C C . THR A 1 75 ? -7.754 -3.239 14.304 1.00 92.12 75 THR A C 1
ATOM 601 O O . THR A 1 75 ? -6.799 -2.812 14.955 1.00 92.12 75 THR A O 1
ATOM 604 N N . VAL A 1 76 ? -7.604 -4.132 13.326 1.00 94.38 76 VAL A N 1
ATOM 605 C CA . VAL A 1 76 ? -6.308 -4.594 12.821 1.00 94.38 76 VAL A CA 1
ATOM 606 C C . VAL A 1 76 ? -6.165 -4.130 11.380 1.00 94.38 76 VAL A C 1
ATOM 608 O O . VAL A 1 76 ? -7.031 -4.400 10.551 1.00 94.38 76 VAL A O 1
ATOM 611 N N . LEU A 1 77 ? -5.062 -3.454 11.083 1.00 95.25 77 LEU A N 1
ATOM 612 C CA . LEU A 1 77 ? -4.687 -3.060 9.735 1.00 95.25 77 LEU A CA 1
ATOM 613 C C . LEU A 1 77 ? -3.824 -4.144 9.101 1.00 95.25 77 LEU A C 1
ATOM 615 O O . LEU A 1 77 ? -2.807 -4.552 9.664 1.00 95.25 77 LEU A O 1
ATOM 619 N N . PHE A 1 78 ? -4.215 -4.549 7.900 1.00 95.38 78 PHE A N 1
ATOM 620 C CA . PHE A 1 78 ? -3.420 -5.374 7.005 1.00 95.38 78 PHE A CA 1
ATOM 621 C C . PHE A 1 78 ? -3.062 -4.527 5.787 1.00 95.38 78 PHE A C 1
ATOM 623 O O . PHE A 1 78 ? -3.950 -4.011 5.113 1.00 95.38 78 PHE A O 1
ATOM 630 N N . VAL A 1 79 ? -1.771 -4.388 5.511 1.00 95.12 79 VAL A N 1
ATOM 631 C CA . VAL A 1 79 ? -1.253 -3.793 4.277 1.00 95.12 79 VAL A CA 1
ATOM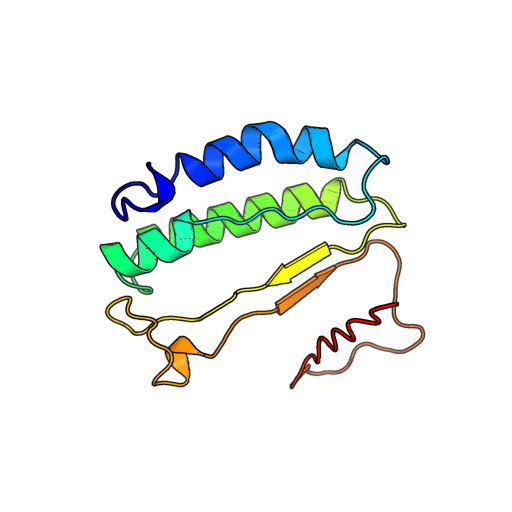 632 C C . VAL A 1 79 ? -0.491 -4.887 3.556 1.00 95.12 79 VAL A C 1
ATOM 634 O O . VAL A 1 79 ? 0.458 -5.445 4.108 1.00 95.12 79 VAL A O 1
ATOM 637 N N . MET A 1 80 ? -0.918 -5.224 2.347 1.00 93.69 80 MET A N 1
ATOM 638 C CA . MET A 1 80 ? -0.299 -6.288 1.571 1.00 93.69 80 MET A CA 1
ATOM 639 C C . MET A 1 80 ? -0.213 -5.924 0.098 1.00 93.69 80 MET A C 1
ATOM 641 O O . MET A 1 80 ? -1.121 -5.284 -0.429 1.00 93.69 80 MET A O 1
ATOM 645 N N . GLY A 1 81 ? 0.871 -6.359 -0.539 1.00 91.12 81 GLY A N 1
ATOM 646 C CA . GLY A 1 81 ? 0.909 -6.486 -1.990 1.00 91.12 81 GLY A CA 1
ATOM 647 C C . GLY A 1 81 ? 0.169 -7.751 -2.422 1.00 91.12 81 GLY A C 1
ATOM 648 O O . GLY A 1 81 ? 0.105 -8.734 -1.679 1.00 91.12 81 GLY A O 1
ATOM 649 N N . ASP A 1 82 ? -0.391 -7.723 -3.617 1.00 91.06 82 ASP A N 1
ATOM 650 C CA . ASP A 1 82 ? -0.951 -8.875 -4.320 1.00 91.06 82 ASP A CA 1
ATOM 651 C C . ASP A 1 82 ? 0.070 -9.531 -5.259 1.00 91.06 82 ASP A C 1
ATOM 653 O O . ASP A 1 82 ? 0.034 -10.749 -5.433 1.00 91.06 82 ASP A O 1
ATOM 657 N N . HIS A 1 83 ? 1.016 -8.753 -5.788 1.00 94.00 83 HIS A N 1
ATOM 658 C CA . HIS A 1 83 ? 2.144 -9.228 -6.584 1.00 94.00 83 HIS A CA 1
ATOM 659 C C . HIS A 1 83 ? 3.394 -8.349 -6.396 1.00 94.00 83 HIS A C 1
ATOM 661 O O . HIS A 1 83 ? 3.350 -7.270 -5.796 1.00 94.00 83 HIS A O 1
ATOM 667 N N . GLY A 1 84 ? 4.522 -8.834 -6.909 1.00 91.19 84 GLY A N 1
ATOM 668 C CA . GLY A 1 84 ? 5.720 -8.039 -7.161 1.00 91.19 84 GLY A CA 1
ATOM 669 C C . GLY A 1 84 ? 5.806 -7.629 -8.636 1.00 91.19 84 GLY A C 1
ATOM 670 O O . GLY A 1 84 ? 4.815 -7.674 -9.358 1.00 91.19 84 GLY A O 1
ATOM 671 N N . MET A 1 85 ? 6.978 -7.216 -9.115 1.00 93.25 85 MET A N 1
ATOM 672 C CA . MET A 1 85 ? 7.192 -6.920 -10.535 1.00 93.25 85 MET A CA 1
ATOM 673 C C . MET A 1 85 ? 8.648 -7.128 -10.952 1.00 93.25 85 MET A C 1
ATOM 675 O O . MET A 1 85 ? 9.575 -6.991 -10.151 1.00 93.25 85 MET A O 1
ATOM 679 N N . THR A 1 86 ? 8.862 -7.401 -12.235 1.00 93.62 86 THR A N 1
ATOM 680 C CA . THR A 1 86 ? 10.194 -7.441 -12.846 1.00 93.62 86 THR A CA 1
ATOM 681 C C . THR A 1 86 ? 10.821 -6.045 -12.938 1.00 93.62 86 THR A C 1
ATOM 683 O O . THR A 1 86 ? 10.157 -5.019 -12.786 1.00 93.62 86 THR A O 1
ATOM 686 N N . GLU A 1 87 ? 12.116 -5.978 -13.264 1.00 92.44 87 GLU A N 1
ATOM 687 C CA . GLU A 1 87 ? 12.820 -4.702 -13.490 1.00 92.44 87 GLU A CA 1
ATOM 688 C C . GLU A 1 87 ? 12.221 -3.865 -14.633 1.00 92.44 87 GLU A C 1
ATOM 690 O O . GLU A 1 87 ? 12.411 -2.650 -14.672 1.00 92.44 87 GLU A O 1
ATOM 695 N N . THR A 1 88 ? 11.488 -4.500 -15.551 1.00 91.94 88 THR A N 1
ATOM 696 C CA . THR A 1 88 ? 10.781 -3.838 -16.654 1.00 91.94 88 THR A CA 1
ATOM 697 C C . THR A 1 88 ? 9.304 -3.582 -16.353 1.00 91.94 88 THR A C 1
ATOM 699 O O . THR A 1 88 ? 8.580 -3.158 -17.248 1.00 91.94 88 THR A O 1
ATOM 702 N N . GLY A 1 89 ? 8.857 -3.832 -15.118 1.00 91.31 89 GLY A N 1
ATOM 703 C CA . GLY A 1 89 ? 7.485 -3.581 -14.685 1.00 91.31 89 GLY A CA 1
ATOM 704 C C . GLY A 1 89 ? 6.472 -4.621 -15.158 1.00 91.31 89 GLY A C 1
ATOM 705 O O . GLY A 1 89 ? 5.313 -4.274 -15.319 1.00 91.31 89 GLY A O 1
ATOM 706 N N . ASP A 1 90 ? 6.888 -5.858 -15.430 1.00 92.75 90 ASP A N 1
ATOM 707 C CA . ASP A 1 90 ? 5.975 -6.972 -15.746 1.00 92.75 90 ASP A CA 1
ATOM 708 C C . ASP A 1 90 ? 5.627 -7.773 -14.482 1.00 92.75 90 ASP A C 1
ATOM 710 O O . ASP A 1 90 ? 6.408 -7.758 -13.529 1.00 92.75 90 ASP A O 1
ATOM 714 N N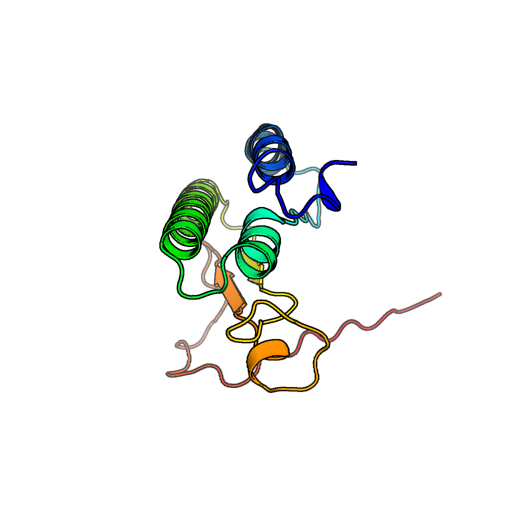 . HIS A 1 91 ? 4.485 -8.461 -14.468 1.00 88.12 91 HIS A N 1
ATOM 715 C CA . HIS A 1 91 ? 3.997 -9.233 -13.314 1.00 88.12 91 HIS A CA 1
ATOM 716 C C . HIS A 1 91 ? 3.043 -10.379 -13.690 1.00 88.12 91 HIS A C 1
ATOM 718 O O . HIS A 1 91 ? 2.023 -10.627 -13.050 1.00 88.12 91 HIS A O 1
ATOM 724 N N . GLY A 1 92 ? 3.416 -11.147 -14.716 1.00 92.19 92 GLY A N 1
ATOM 725 C CA . GLY A 1 92 ? 2.721 -12.371 -15.130 1.00 92.19 92 GLY A CA 1
ATOM 726 C C . GLY A 1 92 ? 2.849 -13.545 -14.148 1.00 92.19 92 GLY A C 1
ATOM 727 O O . GLY A 1 92 ? 2.078 -14.503 -14.245 1.00 92.19 92 GLY A O 1
ATOM 728 N N . GLY A 1 93 ? 3.780 -13.468 -13.190 1.00 90.69 93 GLY A N 1
ATOM 729 C CA . GLY A 1 93 ? 3.947 -14.449 -12.108 1.00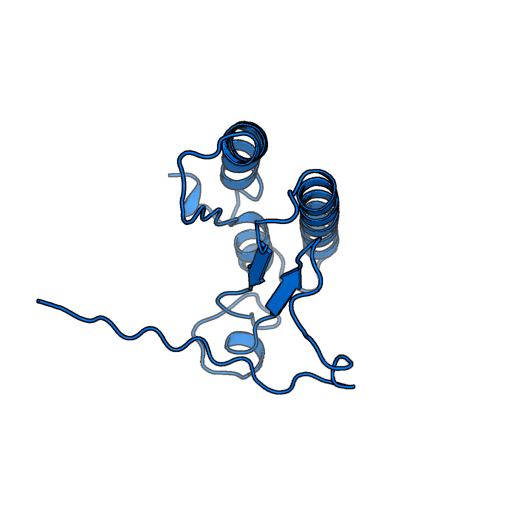 90.69 93 GLY A CA 1
ATOM 730 C C . GLY A 1 93 ? 4.956 -15.561 -12.408 1.00 90.69 93 GLY A C 1
ATOM 731 O O . GLY A 1 93 ? 4.951 -16.594 -11.735 1.00 90.69 93 GLY A O 1
ATOM 732 N N . ASP A 1 94 ? 5.820 -15.365 -13.405 1.00 92.81 94 ASP A N 1
ATOM 733 C CA . ASP A 1 94 ? 6.797 -16.365 -13.849 1.00 92.81 94 ASP A CA 1
ATOM 734 C C . ASP A 1 94 ? 8.031 -16.437 -12.937 1.00 92.81 94 ASP A C 1
ATOM 736 O O . ASP A 1 94 ? 8.713 -17.466 -12.861 1.00 92.81 94 ASP A O 1
ATOM 740 N N . THR A 1 95 ? 8.341 -15.344 -12.239 1.00 91.88 95 THR A N 1
ATOM 741 C CA . THR A 1 95 ? 9.542 -15.212 -11.414 1.00 91.88 95 THR A CA 1
ATOM 742 C C . THR A 1 95 ? 9.233 -14.855 -9.964 1.00 91.88 95 THR A C 1
ATOM 744 O O . THR A 1 95 ? 8.188 -14.298 -9.642 1.00 91.88 95 THR A O 1
ATOM 747 N N . GLY A 1 96 ? 10.203 -15.116 -9.077 1.00 89.50 96 GLY A N 1
ATOM 748 C CA . GLY A 1 96 ? 10.113 -14.709 -7.671 1.00 89.50 96 GLY A CA 1
ATOM 749 C C . GLY A 1 96 ? 9.874 -13.206 -7.503 1.00 89.50 96 GLY A C 1
ATOM 750 O O . GLY A 1 96 ? 9.091 -12.813 -6.653 1.00 89.50 96 GLY A O 1
ATOM 751 N N . LEU A 1 97 ? 10.455 -12.371 -8.376 1.00 88.94 97 LEU A N 1
ATOM 752 C CA . LEU A 1 97 ? 10.221 -10.923 -8.359 1.00 88.94 97 LEU A CA 1
ATOM 753 C C . LEU A 1 97 ? 8.757 -10.549 -8.599 1.00 88.94 97 LEU A C 1
ATOM 755 O O . LEU A 1 97 ? 8.337 -9.500 -8.136 1.00 88.94 97 LEU A O 1
ATOM 759 N N . GLU A 1 98 ? 7.998 -11.379 -9.309 1.00 90.94 98 GLU A N 1
ATOM 760 C CA . GLU A 1 98 ? 6.589 -11.141 -9.629 1.00 90.94 98 GLU A CA 1
ATOM 761 C C . GLU A 1 98 ? 5.652 -11.769 -8.592 1.00 90.94 98 GLU A C 1
ATOM 763 O O . GLU A 1 98 ? 4.543 -11.286 -8.392 1.00 90.94 98 GLU A O 1
ATOM 768 N N . THR A 1 99 ? 6.088 -12.825 -7.903 1.00 92.19 99 THR A N 1
ATOM 769 C CA . THR A 1 99 ? 5.272 -13.523 -6.896 1.00 92.19 99 THR A CA 1
ATOM 770 C C . THR A 1 99 ? 5.543 -13.080 -5.460 1.00 92.19 99 THR A C 1
ATOM 772 O O . THR A 1 99 ? 4.723 -13.334 -4.578 1.00 92.19 99 THR A O 1
ATOM 775 N N . ASP A 1 100 ? 6.692 -12.458 -5.198 1.00 88.75 100 ASP A N 1
ATOM 776 C CA . ASP A 1 100 ? 7.044 -11.955 -3.874 1.00 88.75 100 ASP A CA 1
ATOM 777 C C . ASP A 1 100 ? 6.270 -10.665 -3.584 1.00 88.75 100 ASP A C 1
ATOM 779 O O . ASP A 1 100 ? 6.374 -9.677 -4.308 1.00 88.75 100 ASP A O 1
ATOM 783 N N . ALA A 1 101 ? 5.525 -10.660 -2.480 1.00 88.81 101 ALA A N 1
ATOM 784 C CA . ALA A 1 101 ? 4.746 -9.513 -2.036 1.00 88.81 101 ALA A CA 1
ATOM 785 C C . ALA A 1 101 ? 4.970 -9.231 -0.547 1.00 88.81 101 ALA A C 1
ATOM 787 O O . ALA A 1 101 ? 5.159 -10.138 0.271 1.00 88.81 101 ALA A O 1
ATOM 788 N N . ALA A 1 102 ? 4.945 -7.950 -0.182 1.00 86.25 102 ALA A N 1
ATOM 789 C CA . ALA A 1 102 ? 5.091 -7.527 1.203 1.00 86.25 102 ALA A CA 1
ATOM 790 C C . ALA A 1 102 ? 3.796 -7.749 1.995 1.00 86.25 102 ALA A C 1
ATOM 792 O O . ALA A 1 102 ? 2.695 -7.603 1.466 1.00 86.25 102 ALA A O 1
ATOM 793 N N . LEU A 1 103 ? 3.942 -8.025 3.293 1.00 89.75 103 LEU A N 1
ATOM 794 C CA . LEU A 1 103 ? 2.847 -8.020 4.253 1.00 89.75 103 LEU A CA 1
ATOM 795 C C . LEU A 1 103 ? 3.261 -7.274 5.520 1.00 89.75 103 LEU A C 1
ATOM 797 O O . LEU A 1 103 ? 4.229 -7.635 6.192 1.00 89.75 103 LEU A O 1
ATOM 801 N N . PHE A 1 104 ? 2.466 -6.277 5.876 1.00 87.62 104 PHE A N 1
ATOM 802 C CA . PHE A 1 104 ? 2.555 -5.515 7.107 1.00 87.62 104 PHE A CA 1
ATOM 803 C C . PHE A 1 104 ? 1.233 -5.634 7.868 1.00 87.62 104 PHE A C 1
ATOM 805 O O . PHE A 1 104 ? 0.152 -5.475 7.303 1.00 87.62 104 PHE A O 1
ATOM 812 N N . ILE A 1 105 ? 1.321 -5.943 9.163 1.00 92.75 105 ILE A N 1
ATOM 813 C CA . ILE A 1 105 ? 0.158 -6.085 10.041 1.00 92.75 105 ILE A CA 1
ATOM 814 C C . ILE A 1 105 ? 0.363 -5.183 11.248 1.00 92.75 105 ILE A C 1
ATOM 816 O O . ILE A 1 105 ? 1.380 -5.282 11.939 1.00 92.75 105 ILE A O 1
ATOM 820 N N . TYR A 1 106 ? -0.627 -4.344 11.530 1.00 91.12 106 TYR A N 1
ATOM 821 C CA . TYR A 1 106 ? -0.607 -3.410 12.643 1.00 91.12 106 TYR A CA 1
ATOM 822 C C . TYR A 1 106 ? -1.884 -3.502 13.472 1.00 91.12 106 TYR A C 1
ATOM 824 O O . TYR A 1 106 ? -2.985 -3.638 12.954 1.00 91.12 106 TYR A O 1
ATOM 832 N N . SER A 1 107 ? -1.730 -3.389 14.786 1.00 92.69 107 SER A N 1
ATOM 833 C CA . SER A 1 107 ? -2.837 -3.227 15.721 1.00 92.69 107 SER A CA 1
ATOM 834 C C . SER A 1 107 ? -2.353 -2.407 16.906 1.00 92.69 107 SER A C 1
ATOM 836 O O . SER A 1 107 ? -1.289 -2.694 17.464 1.00 92.69 107 SER A O 1
ATOM 838 N N . ARG A 1 108 ? -3.147 -1.412 17.319 1.00 90.31 108 ARG A N 1
ATOM 839 C CA . ARG A 1 108 ? -2.900 -0.617 18.535 1.00 90.31 108 ARG A CA 1
ATOM 840 C C . ARG A 1 108 ? -2.847 -1.511 19.768 1.00 90.31 108 ARG A C 1
ATOM 842 O O . ARG A 1 108 ? -1.973 -1.370 20.624 1.00 90.31 108 ARG A O 1
ATOM 849 N N . LYS A 1 109 ? -3.766 -2.475 19.834 1.00 89.56 109 LYS A N 1
ATOM 850 C CA . LYS A 1 109 ? -3.776 -3.493 20.876 1.00 89.56 109 LYS A CA 1
ATOM 851 C C . LYS A 1 109 ? -2.809 -4.608 20.515 1.00 89.56 109 LYS A C 1
ATOM 853 O O . LYS A 1 109 ? -2.852 -5.169 19.421 1.00 89.56 109 LYS A O 1
ATOM 858 N N . ARG A 1 110 ? -1.966 -4.996 21.466 1.00 82.31 110 ARG A N 1
ATOM 859 C CA . ARG A 1 110 ? -1.061 -6.132 21.294 1.00 82.31 110 ARG A CA 1
ATOM 860 C C . ARG A 1 110 ? -1.866 -7.421 21.067 1.00 82.31 110 ARG A C 1
ATOM 862 O O . ARG A 1 110 ? -2.537 -7.897 21.978 1.00 82.31 110 ARG A O 1
ATOM 869 N N . LEU A 1 111 ? -1.763 -7.987 19.863 1.00 73.06 111 LEU A N 1
ATOM 870 C CA . LEU A 1 111 ? -2.466 -9.218 19.468 1.00 73.06 111 LEU A CA 1
ATOM 871 C C . LEU A 1 111 ? -1.748 -10.498 19.924 1.00 73.06 111 LEU A C 1
ATOM 873 O O . LEU A 1 111 ? -2.369 -11.546 20.075 1.00 73.06 111 LEU A O 1
ATOM 877 N N . LEU A 1 112 ? -0.433 -10.420 20.151 1.00 71.75 112 LEU A N 1
ATOM 878 C CA . LEU A 1 112 ? 0.388 -11.556 20.563 1.00 71.75 112 LEU A CA 1
ATOM 879 C C . LEU A 1 112 ? 0.604 -11.550 22.078 1.00 71.75 112 LEU A C 1
ATOM 881 O O . LEU A 1 112 ? 1.242 -10.646 22.620 1.00 71.75 112 LEU A O 1
ATOM 885 N N . PHE A 1 113 ? 0.163 -12.608 22.759 1.00 68.06 113 PHE A N 1
ATOM 886 C CA . PHE A 1 113 ? 0.481 -12.851 24.175 1.00 68.06 113 PHE A CA 1
ATOM 887 C C . PHE A 1 113 ? 1.937 -13.320 24.399 1.00 68.06 113 PHE A C 1
ATOM 889 O O . PHE A 1 113 ? 2.365 -13.498 25.536 1.00 68.06 113 PHE A O 1
ATOM 896 N N . SER A 1 114 ? 2.718 -13.485 23.326 1.00 61.47 114 SER A N 1
ATOM 897 C CA . SER A 1 114 ? 4.138 -13.862 23.314 1.00 61.47 114 SER A CA 1
ATOM 898 C C . SER A 1 114 ? 5.013 -12.758 22.696 1.00 61.47 114 SER A C 1
ATOM 900 O O . SER A 1 114 ? 4.504 -11.748 22.201 1.00 61.47 114 SER A O 1
ATOM 902 N N . ALA A 1 115 ? 6.340 -12.889 22.798 1.00 67.94 115 ALA A N 1
ATOM 903 C CA . ALA A 1 115 ? 7.271 -11.978 22.128 1.00 67.94 115 ALA A CA 1
ATOM 904 C C . ALA A 1 115 ? 7.209 -12.179 20.598 1.00 67.94 115 ALA A C 1
ATOM 906 O O . ALA A 1 115 ? 7.098 -13.328 20.160 1.00 67.94 115 ALA A O 1
ATOM 907 N N . PRO A 1 116 ? 7.281 -11.104 19.787 1.00 63.97 116 PRO A N 1
ATOM 908 C CA . PRO A 1 116 ? 7.294 -11.229 18.333 1.00 63.97 116 PRO A CA 1
ATOM 909 C C . PRO A 1 116 ? 8.522 -12.034 17.862 1.00 63.97 116 PRO A C 1
ATOM 911 O O . PRO A 1 116 ? 9.594 -11.930 18.471 1.00 63.97 116 PRO A O 1
ATOM 914 N N . PRO A 1 117 ? 8.387 -12.860 16.809 1.00 64.50 117 PRO A N 1
ATOM 915 C CA . PRO A 1 117 ? 9.501 -13.636 16.276 1.00 64.50 117 PRO A CA 1
ATOM 916 C C . PRO A 1 117 ? 10.563 -12.715 15.657 1.00 64.50 117 PRO A C 1
ATOM 918 O O . PRO A 1 117 ? 10.263 -11.609 15.217 1.00 64.50 117 PRO A O 1
ATOM 921 N N . LYS A 1 118 ? 11.819 -13.182 15.598 1.00 69.94 118 LYS A N 1
ATOM 922 C CA . LYS A 1 118 ? 12.927 -12.421 14.983 1.00 69.94 118 LYS A CA 1
ATOM 923 C C . LYS A 1 118 ? 12.746 -12.198 13.475 1.00 69.94 118 LYS A C 1
ATOM 925 O O . LYS A 1 118 ? 13.325 -11.264 12.935 1.00 69.94 118 LYS A O 1
ATOM 930 N N . SER A 1 119 ? 11.978 -13.059 12.813 1.00 60.41 119 SER A N 1
ATOM 931 C CA . SER A 1 119 ? 11.581 -12.948 11.411 1.00 60.41 119 SER A CA 1
ATOM 932 C C . SER A 1 119 ? 10.257 -13.684 11.192 1.00 60.41 119 SER A C 1
ATOM 934 O O . SER A 1 119 ? 9.923 -14.609 11.936 1.00 60.41 119 SER A O 1
ATOM 936 N N . ILE A 1 120 ? 9.503 -13.277 10.172 1.00 58.88 120 ILE A N 1
ATOM 937 C CA . ILE A 1 120 ? 8.308 -13.980 9.695 1.00 58.88 120 ILE A CA 1
ATOM 938 C C . ILE A 1 120 ? 8.639 -14.488 8.295 1.00 58.88 120 ILE A C 1
ATOM 940 O O . ILE A 1 120 ? 8.889 -13.691 7.400 1.00 58.88 120 ILE A O 1
ATOM 944 N N . SER A 1 121 ? 8.698 -15.808 8.121 1.00 52.03 121 SER A N 1
ATOM 945 C CA . SER A 1 121 ? 9.029 -16.408 6.820 1.00 52.03 121 SER A CA 1
ATOM 946 C C . SER A 1 121 ? 7.803 -16.619 5.937 1.00 52.03 121 SER A C 1
ATOM 948 O O . SER A 1 121 ? 7.933 -16.640 4.721 1.00 52.03 121 SER A O 1
ATOM 950 N N . GLN A 1 122 ? 6.631 -16.829 6.539 1.00 45.56 122 GLN A N 1
ATOM 951 C CA . GLN A 1 122 ? 5.389 -17.151 5.841 1.00 45.56 122 GLN A CA 1
ATOM 952 C C . GLN A 1 122 ? 4.212 -16.636 6.670 1.00 45.56 122 GLN A C 1
ATOM 954 O O . GLN A 1 122 ? 4.178 -16.844 7.886 1.00 45.56 122 GLN A O 1
ATOM 959 N N . VAL A 1 123 ? 3.240 -15.998 6.021 1.00 49.88 123 VAL A N 1
ATOM 960 C CA . VAL A 1 123 ? 1.923 -15.735 6.610 1.00 49.88 123 VAL A CA 1
ATOM 961 C C . VAL A 1 123 ? 0.885 -16.465 5.778 1.00 49.88 123 VAL A C 1
ATOM 963 O O . VAL A 1 123 ? 0.808 -16.290 4.568 1.00 49.88 123 VAL A O 1
ATOM 966 N N . ILE A 1 124 ? 0.121 -17.336 6.434 1.00 38.38 124 ILE A N 1
ATOM 967 C CA . ILE A 1 124 ? -0.914 -18.140 5.791 1.00 38.38 124 ILE A CA 1
ATOM 968 C C . ILE A 1 124 ? -2.256 -17.463 6.049 1.00 38.38 124 ILE A C 1
ATOM 970 O O . ILE A 1 124 ? -2.761 -17.490 7.171 1.00 38.38 124 ILE A O 1
ATOM 974 N N . PHE A 1 125 ? -2.857 -16.901 5.003 1.00 42.19 125 PHE A N 1
ATOM 975 C CA . PHE A 1 125 ? -4.271 -16.540 5.007 1.00 42.19 125 PHE A CA 1
ATOM 976 C C . PHE A 1 125 ? -5.081 -17.757 4.553 1.00 42.19 125 PHE A C 1
ATOM 978 O O . PHE A 1 125 ? -5.194 -18.037 3.363 1.00 42.19 125 PHE A O 1
ATOM 985 N N . MET A 1 126 ? -5.628 -18.523 5.500 1.00 28.56 126 MET A N 1
ATOM 986 C CA . MET A 1 126 ? -6.590 -19.580 5.177 1.00 28.56 126 MET A CA 1
ATOM 987 C C . MET A 1 126 ? -7.993 -18.977 5.091 1.00 28.56 126 MET A C 1
ATOM 989 O O . MET A 1 126 ? -8.619 -18.704 6.113 1.00 28.56 126 MET A O 1
ATOM 993 N N . ASN A 1 127 ? -8.498 -18.791 3.872 1.00 29.36 127 ASN A N 1
ATOM 994 C CA . ASN A 1 127 ? -9.921 -18.566 3.643 1.00 29.36 127 ASN A CA 1
ATOM 995 C C . ASN A 1 127 ? -10.615 -19.933 3.521 1.00 29.36 127 ASN A C 1
ATOM 997 O O . ASN A 1 127 ? -10.371 -20.669 2.567 1.00 29.36 127 ASN A O 1
ATOM 1001 N N . ILE A 1 128 ? -11.451 -20.297 4.497 1.00 27.47 128 ILE A N 1
ATOM 1002 C CA . ILE A 1 128 ? -12.387 -21.419 4.358 1.00 27.47 128 ILE A CA 1
ATOM 1003 C C . ILE A 1 128 ? -13.746 -20.809 4.03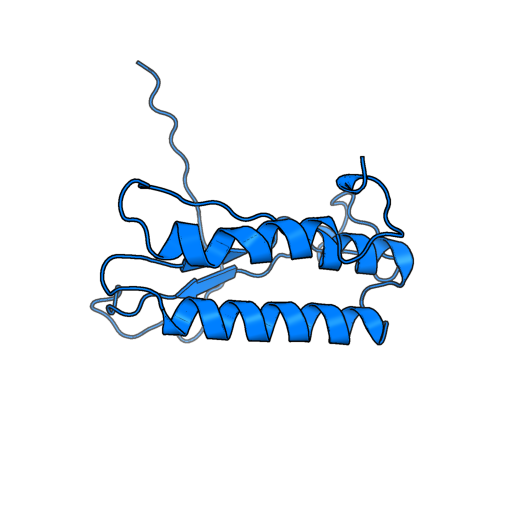9 1.00 27.47 128 ILE A C 1
ATOM 1005 O O . ILE A 1 128 ? -14.400 -20.231 4.905 1.00 27.47 128 ILE A O 1
ATOM 1009 N N . SER A 1 129 ? -14.180 -20.953 2.791 1.00 31.41 129 SER A N 1
ATOM 1010 C CA . SER A 1 129 ? -15.568 -20.702 2.420 1.00 31.41 129 SER A CA 1
ATOM 1011 C C . SER A 1 129 ? -16.436 -21.825 2.997 1.00 31.41 129 SER A C 1
ATOM 1013 O O . SER A 1 129 ? -16.431 -22.941 2.480 1.00 31.41 129 SER A O 1
ATOM 1015 N N . LEU A 1 130 ? -17.164 -21.558 4.084 1.00 35.16 130 LEU A N 1
ATOM 1016 C CA . LEU A 1 130 ? -18.280 -22.409 4.502 1.00 35.16 130 LEU A CA 1
ATOM 1017 C C . LEU A 1 130 ? -19.527 -21.933 3.753 1.00 35.16 130 LEU A C 1
ATOM 1019 O O . LEU A 1 130 ? -20.151 -20.946 4.133 1.00 35.16 130 LEU A O 1
ATOM 1023 N N . LEU A 1 131 ? -19.853 -22.618 2.660 1.00 32.34 131 LEU A N 1
ATOM 1024 C CA . LEU A 1 131 ? -21.174 -22.527 2.046 1.00 32.34 131 LEU A CA 1
ATOM 1025 C C . LEU A 1 131 ? -22.140 -23.385 2.874 1.00 32.34 131 LEU A C 1
ATOM 1027 O O . LEU A 1 131 ? -21.859 -24.562 3.105 1.00 32.34 131 LEU A O 1
ATOM 1031 N N . ASN A 1 132 ? -23.258 -22.792 3.296 1.00 40.06 132 ASN A N 1
ATOM 1032 C CA . ASN A 1 132 ? -24.503 -23.527 3.520 1.00 40.06 132 ASN A CA 1
ATOM 1033 C C . ASN A 1 132 ? -25.349 -23.409 2.256 1.00 40.06 132 ASN A C 1
ATOM 1035 O O . ASN A 1 132 ? -25.467 -22.263 1.762 1.00 40.06 132 ASN A O 1
#

InterPro domains:
  IPR002591 Type I phosphodiesterase/nucleotide pyrophosphatase/phosphate transferase [PF01663] (13-90)
  IPR017850 Alkaline-phosphatase-like, core domain superfamily [G3DSA:3.40.720.10] (1-129)
  IPR017850 Alkaline-phosphatase-like, core domain superfamily [SSF53649] (6-107)
  IPR039524 GPI ethanolamine phosphate transferase 3 [PTHR23071] (2-111)

Radius of gyration: 16.74 Å; chains: 1; bounding box: 38×35×42 Å

Foldseek 3Di:
DVLPVLVDLPPLVVVCVVCVVVVQVDDPDPDDDDDHCNLLSCCQPPNCPDVSNVVSVVVVVVVVVVSLVSHDQVDKDKDKDPFAADRNSDQPPPDPRTHDMDIDMDHPHDPDPDDDDPDDPDDDDDDDDDDD

Sequence (132 aa):
MPSFDVNDLNSVDDMIIGHIFEELSRSDWNVLIAHFLGVDHCGHKYGPNHEEMARRLAFIDDLISNVTEILDEQTVLFVMGDHGMTETGDHGGDTGLETDAALFIYSRKRLLFSAPPKSISQVIFMNISLLN

pLDDT: mean 85.11, std 17.33, range [27.47, 97.06]

Organism: Ascaris suum (NCBI:txid6253)

Secondary structure (DSSP, 8-state):
-GGG-TT-SSHHHHHHHHHHHHHHT--S-S-------HHHHHHHHH-TTSHHHHHHHHHHHHHHHHHHHH--SS-EEEEE-S----TTS--SS-SHHHH---EEEEESS---SSPPPS--------------